Protein AF-A0A2D6A4J6-F1 (afdb_monomer)

Nearest PDB structures (foldseek):
  7ezx-assembly1_AG  TM=5.448E-01  e=8.441E+00  Porphyridium purpureum

pLDDT: mean 74.51, std 18.75, range [33.44, 93.56]

Mean predicted aligned error: 15.35 Å

Structure (mmCIF, N/CA/C/O backbone):
data_AF-A0A2D6A4J6-F1
#
_entry.id   AF-A0A2D6A4J6-F1
#
loop_
_atom_site.group_PDB
_atom_site.id
_atom_site.type_symbol
_atom_site.label_atom_id
_atom_site.label_alt_id
_atom_site.label_comp_id
_atom_site.label_asym_id
_atom_site.label_entity_id
_atom_site.label_seq_id
_atom_site.pdbx_PDB_ins_code
_atom_site.Cartn_x
_atom_site.Cartn_y
_atom_site.Cartn_z
_atom_site.occupancy
_atom_site.B_iso_or_equiv
_atom_site.auth_seq_id
_atom_site.auth_comp_id
_atom_site.auth_asym_id
_atom_site.auth_atom_id
_atom_site.pdbx_PDB_model_num
ATOM 1 N N . MET A 1 1 ? 24.075 -18.357 59.649 1.00 40.41 1 MET A N 1
ATOM 2 C CA . MET A 1 1 ? 25.186 -19.331 59.714 1.00 40.41 1 MET A CA 1
ATOM 3 C C . MET A 1 1 ? 25.707 -19.505 58.288 1.00 40.41 1 MET A C 1
ATOM 5 O O . MET A 1 1 ? 24.953 -19.980 57.458 1.00 40.41 1 MET A O 1
ATOM 9 N N . THR A 1 2 ? 26.758 -18.757 57.905 1.00 41.19 2 THR A N 1
ATOM 10 C CA . THR A 1 2 ? 28.169 -19.234 57.740 1.00 41.19 2 THR A CA 1
ATOM 11 C C . THR A 1 2 ? 28.304 -20.183 56.539 1.00 41.19 2 THR A C 1
ATOM 13 O O . THR A 1 2 ? 27.635 -21.202 56.531 1.00 41.19 2 THR A O 1
ATOM 16 N N . SER A 1 3 ? 29.082 -19.952 55.475 1.00 42.25 3 SER A N 1
ATOM 17 C CA . SER A 1 3 ? 30.459 -19.429 55.322 1.00 42.25 3 SER A CA 1
ATOM 18 C C . SER A 1 3 ? 30.645 -18.946 53.862 1.00 42.25 3 SER A C 1
ATOM 20 O O . SER A 1 3 ? 30.033 -19.519 52.972 1.00 42.25 3 SER A O 1
ATOM 22 N N . ILE A 1 4 ? 31.315 -17.837 53.514 1.00 52.31 4 ILE A N 1
ATOM 23 C CA . ILE A 1 4 ? 32.767 -17.531 53.492 1.00 52.31 4 ILE A CA 1
ATOM 24 C C . ILE A 1 4 ? 33.635 -18.608 52.811 1.00 52.31 4 ILE A C 1
ATOM 26 O O . ILE A 1 4 ? 33.798 -19.686 53.375 1.00 52.31 4 ILE A O 1
ATOM 30 N N . LYS A 1 5 ? 34.289 -18.243 51.689 1.00 44.41 5 LYS A N 1
ATOM 31 C CA . LYS A 1 5 ? 35.745 -18.367 51.361 1.00 44.41 5 LYS A CA 1
ATOM 32 C C . LYS A 1 5 ? 35.926 -18.211 49.831 1.00 44.41 5 LYS A C 1
ATOM 34 O O . LYS A 1 5 ? 35.204 -18.852 49.086 1.00 44.41 5 LYS A O 1
ATOM 39 N N . ARG A 1 6 ? 36.655 -17.179 49.352 1.00 47.94 6 ARG A N 1
ATOM 40 C CA . ARG A 1 6 ? 38.098 -17.177 48.950 1.00 47.94 6 ARG A CA 1
ATOM 41 C C . ARG A 1 6 ? 38.362 -18.191 47.821 1.00 47.94 6 ARG A C 1
ATOM 43 O O . ARG A 1 6 ? 37.906 -19.310 47.940 1.00 47.94 6 ARG A O 1
ATOM 50 N N . ALA A 1 7 ? 39.100 -17.970 46.742 1.00 46.09 7 ALA A N 1
ATOM 51 C CA . ALA A 1 7 ? 40.177 -17.072 46.319 1.00 46.09 7 ALA A CA 1
ATOM 52 C C . ALA A 1 7 ? 40.203 -17.182 44.756 1.00 46.09 7 ALA A C 1
ATOM 54 O O . ALA A 1 7 ? 39.362 -17.881 44.208 1.00 46.09 7 ALA A O 1
ATOM 55 N N . LEU A 1 8 ? 41.063 -16.597 43.923 1.00 50.03 8 LEU A N 1
ATOM 56 C CA . LEU A 1 8 ? 42.504 -16.395 44.004 1.00 50.03 8 LEU A CA 1
ATOM 57 C C . LEU A 1 8 ? 42.909 -15.565 42.762 1.00 50.03 8 LEU A C 1
ATOM 59 O O . LEU A 1 8 ? 42.331 -15.732 41.689 1.00 50.03 8 LEU A O 1
ATOM 63 N N . LEU A 1 9 ? 43.884 -14.671 42.929 1.00 49.00 9 LEU A N 1
ATOM 64 C CA . LEU A 1 9 ? 44.527 -13.911 41.856 1.00 49.00 9 LEU A CA 1
ATOM 65 C C . LEU A 1 9 ? 45.260 -14.830 40.867 1.00 49.00 9 LEU A C 1
ATOM 67 O O . LEU A 1 9 ? 45.870 -15.808 41.289 1.00 49.00 9 LEU A O 1
ATOM 71 N N . ALA A 1 10 ? 45.344 -14.433 39.597 1.00 47.72 10 ALA A N 1
ATOM 72 C CA . ALA A 1 10 ? 46.421 -14.879 38.715 1.00 47.72 10 ALA A CA 1
ATOM 73 C C . ALA A 1 10 ? 46.880 -13.728 37.810 1.00 47.72 10 ALA A C 1
ATOM 75 O O . ALA A 1 10 ? 46.256 -13.382 36.811 1.00 47.72 10 ALA A O 1
ATOM 76 N N . THR A 1 11 ? 47.990 -13.131 38.228 1.00 53.94 11 THR A N 1
ATOM 77 C CA . THR A 1 11 ? 48.829 -12.180 37.503 1.00 53.94 11 THR A CA 1
ATOM 78 C C . THR A 1 11 ? 49.710 -12.938 36.504 1.00 53.94 11 THR A C 1
ATOM 80 O O . THR A 1 11 ? 50.445 -13.828 36.914 1.00 53.94 11 THR A O 1
ATOM 83 N N . THR A 1 12 ? 49.693 -12.559 35.225 1.00 62.66 12 THR A N 1
ATOM 84 C CA . THR A 1 12 ? 50.747 -12.817 34.211 1.00 62.66 12 THR A CA 1
ATOM 85 C C . THR A 1 12 ? 50.684 -11.601 33.272 1.00 62.66 12 THR A C 1
ATOM 87 O O . THR A 1 12 ? 49.603 -11.280 32.796 1.00 62.66 12 THR A O 1
ATOM 90 N N . LEU A 1 13 ? 51.636 -10.672 33.134 1.00 52.06 13 LEU A N 1
ATOM 91 C CA . LEU A 1 13 ? 53.097 -10.641 32.958 1.00 52.06 13 LEU A CA 1
ATOM 92 C C . LEU A 1 13 ? 53.608 -11.329 31.677 1.00 52.06 13 LEU A C 1
ATOM 94 O O . LEU A 1 13 ? 53.558 -12.547 31.565 1.00 52.06 13 LEU A O 1
ATOM 98 N N . GLY A 1 14 ? 54.154 -10.505 30.769 1.00 48.19 14 GLY A N 1
ATOM 99 C CA . GLY A 1 14 ? 54.849 -10.850 29.514 1.00 48.19 14 GLY A CA 1
ATOM 100 C C . GLY A 1 14 ? 54.320 -9.973 28.369 1.00 48.19 14 GLY A C 1
ATOM 101 O O . GLY A 1 14 ? 53.223 -10.218 27.890 1.00 48.19 14 GLY A O 1
ATOM 102 N N . LEU A 1 15 ? 54.887 -8.815 28.001 1.00 47.50 15 LEU A N 1
ATOM 103 C CA . LEU A 1 15 ? 56.230 -8.508 27.475 1.00 47.50 15 LEU A CA 1
ATOM 104 C C . LEU A 1 15 ? 56.626 -9.400 26.287 1.00 47.50 15 LEU A C 1
ATOM 106 O O . LEU A 1 15 ? 57.068 -10.514 26.528 1.00 47.50 15 LEU A O 1
ATOM 110 N N . LEU A 1 16 ? 56.527 -8.894 25.045 1.00 41.31 16 LEU A N 1
ATOM 111 C CA . LEU A 1 16 ? 57.598 -8.935 24.027 1.00 41.31 16 LEU A CA 1
ATOM 112 C C . LEU A 1 16 ? 57.158 -8.450 22.631 1.00 41.31 16 LEU A C 1
ATOM 114 O O . LEU A 1 16 ? 56.135 -8.865 22.103 1.00 41.31 16 LEU A O 1
ATOM 118 N N . ALA A 1 17 ? 58.066 -7.659 22.051 1.00 45.41 17 ALA A N 1
ATOM 119 C CA . ALA A 1 17 ? 58.478 -7.605 20.646 1.00 45.41 17 ALA A CA 1
ATOM 120 C C . ALA A 1 17 ? 57.505 -7.077 19.576 1.00 45.41 17 ALA A C 1
ATOM 122 O O . ALA A 1 17 ? 56.466 -7.651 19.268 1.00 45.41 17 ALA A O 1
ATOM 123 N N . GLY A 1 18 ? 57.939 -5.992 18.930 1.00 47.59 18 GLY A N 1
ATOM 124 C CA . GLY A 1 18 ? 57.363 -5.505 17.686 1.00 47.59 18 GLY A CA 1
ATOM 125 C C . GLY A 1 18 ? 57.843 -6.252 16.440 1.00 47.59 18 GLY A C 1
ATOM 126 O O . GLY A 1 18 ? 58.779 -7.045 16.481 1.00 47.59 18 GLY A O 1
ATOM 127 N N . ALA A 1 19 ? 57.216 -5.908 15.316 1.00 57.03 19 ALA A N 1
ATOM 128 C CA . ALA A 1 19 ? 57.758 -6.039 13.968 1.00 57.03 19 ALA A CA 1
ATOM 129 C C . ALA A 1 19 ? 56.997 -5.083 13.023 1.00 57.03 19 ALA A C 1
ATOM 131 O O . ALA A 1 19 ? 55.765 -5.112 13.014 1.00 57.03 19 ALA A O 1
ATOM 132 N N . PRO A 1 20 ? 57.676 -4.253 12.211 1.00 57.28 20 PRO A N 1
ATOM 133 C CA . PRO A 1 20 ? 57.072 -3.628 11.045 1.00 57.28 20 PRO A CA 1
ATOM 134 C C . PRO A 1 20 ? 57.242 -4.574 9.847 1.00 57.28 20 PRO A C 1
ATOM 136 O O . PRO A 1 20 ? 58.360 -4.821 9.396 1.00 57.28 20 PRO A O 1
ATOM 139 N N . ALA A 1 21 ? 56.141 -5.125 9.336 1.00 50.47 21 ALA A N 1
ATOM 140 C CA . ALA A 1 21 ? 56.158 -5.926 8.116 1.00 50.47 21 ALA A CA 1
ATOM 141 C C . ALA A 1 21 ? 55.855 -5.046 6.896 1.00 50.47 21 ALA A C 1
ATOM 143 O O . ALA A 1 21 ? 54.769 -4.488 6.742 1.00 50.47 21 ALA A O 1
ATOM 144 N N . LEU A 1 22 ? 56.879 -4.938 6.056 1.00 51.84 22 LEU A N 1
ATOM 145 C CA . LEU A 1 22 ? 56.893 -4.412 4.701 1.00 51.84 22 LEU A CA 1
ATOM 146 C C . LEU A 1 22 ? 55.899 -5.132 3.777 1.00 51.84 22 LEU A C 1
ATOM 148 O O . LEU A 1 22 ? 55.764 -6.350 3.834 1.00 51.84 22 LEU A O 1
ATOM 152 N N . GLY A 1 23 ? 55.376 -4.375 2.812 1.00 44.31 23 GLY A N 1
ATOM 153 C CA . GLY A 1 23 ? 55.244 -4.850 1.435 1.00 44.31 23 GLY A CA 1
ATOM 154 C C . GLY A 1 23 ? 53.892 -5.429 1.029 1.00 44.31 23 GLY A C 1
ATOM 155 O O . GLY A 1 23 ? 53.610 -6.593 1.268 1.00 44.31 23 GLY A O 1
ATOM 156 N N . ASN A 1 24 ? 53.138 -4.652 0.249 1.00 62.97 24 ASN A N 1
ATOM 157 C CA . ASN A 1 24 ? 52.226 -5.198 -0.753 1.00 62.97 24 ASN A CA 1
ATOM 158 C C . ASN A 1 24 ? 52.535 -4.550 -2.112 1.00 62.97 24 ASN A C 1
ATOM 160 O O . ASN A 1 24 ? 52.171 -3.393 -2.324 1.00 62.97 24 ASN A O 1
ATOM 164 N N . PRO A 1 25 ? 53.170 -5.270 -3.052 1.00 61.69 25 PRO A N 1
ATOM 165 C CA . PRO A 1 25 ? 53.115 -4.941 -4.463 1.00 61.69 25 PRO A CA 1
ATOM 166 C C . PRO A 1 25 ? 51.923 -5.678 -5.082 1.00 61.69 25 PRO A C 1
ATOM 168 O O . PRO A 1 25 ? 51.911 -6.906 -5.165 1.00 61.69 25 PRO A O 1
ATOM 171 N N . ARG A 1 26 ? 50.904 -4.948 -5.541 1.00 44.62 26 ARG A N 1
ATOM 172 C CA . ARG A 1 26 ? 49.931 -5.521 -6.477 1.00 44.62 26 ARG A CA 1
ATOM 173 C C . ARG A 1 26 ? 49.372 -4.452 -7.405 1.00 44.62 26 ARG A C 1
ATOM 175 O O . ARG A 1 26 ? 48.428 -3.749 -7.073 1.00 44.62 26 ARG A O 1
ATOM 182 N N . LEU A 1 27 ? 50.049 -4.336 -8.547 1.00 47.88 27 LEU A N 1
ATOM 183 C CA . LEU A 1 27 ? 49.462 -4.410 -9.887 1.00 47.88 27 LEU A CA 1
ATOM 184 C C . LEU A 1 27 ? 47.961 -4.092 -9.961 1.00 47.88 27 LEU A C 1
ATOM 186 O O . LEU A 1 27 ? 47.151 -4.906 -9.521 1.00 47.88 27 LEU A O 1
ATOM 190 N N . ALA A 1 28 ? 47.617 -2.996 -10.633 1.00 51.97 28 ALA A N 1
ATOM 191 C CA . ALA A 1 28 ? 46.716 -3.040 -11.786 1.00 51.97 28 ALA A CA 1
ATOM 192 C C . ALA A 1 28 ? 46.628 -1.647 -12.421 1.00 51.97 28 ALA A C 1
ATOM 194 O O . ALA A 1 28 ? 45.977 -0.742 -11.900 1.00 51.97 28 ALA A O 1
ATOM 195 N N . GLU A 1 29 ? 47.287 -1.507 -13.567 1.00 55.53 29 GLU A N 1
ATOM 196 C CA . GLU A 1 29 ? 46.871 -0.583 -14.615 1.00 55.53 29 GLU A CA 1
ATOM 197 C C . GLU A 1 29 ? 45.403 -0.843 -14.979 1.00 55.53 29 GLU A C 1
ATOM 199 O O 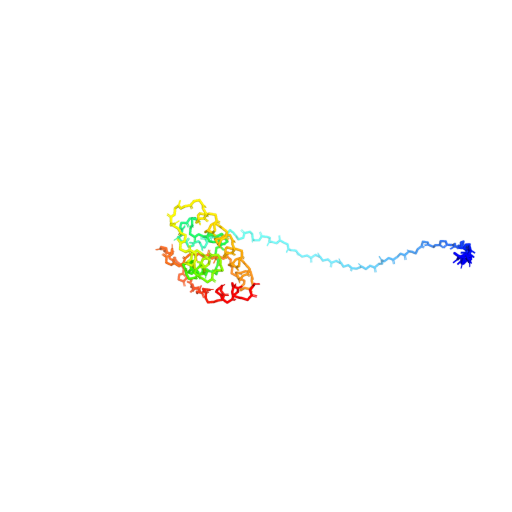. GLU A 1 29 ? 44.979 -1.990 -15.130 1.00 55.53 29 GLU A O 1
ATOM 204 N N . ALA A 1 30 ? 44.639 0.231 -15.154 1.00 52.59 30 ALA A N 1
ATOM 205 C CA . ALA A 1 30 ? 43.410 0.218 -15.932 1.00 52.59 30 ALA A CA 1
ATOM 206 C C . ALA A 1 30 ? 43.240 1.596 -16.577 1.00 52.59 30 ALA A C 1
ATOM 208 O O . ALA A 1 30 ? 42.524 2.467 -16.081 1.00 52.59 30 ALA A O 1
ATOM 209 N N . GLU A 1 31 ? 43.936 1.791 -17.694 1.00 51.03 31 GLU A N 1
ATOM 210 C CA . GLU A 1 31 ? 43.473 2.700 -18.733 1.00 51.03 31 GLU A CA 1
ATOM 211 C C . GLU A 1 31 ? 42.189 2.129 -19.349 1.00 51.03 31 GLU A C 1
ATOM 213 O O . GLU A 1 31 ? 42.172 0.966 -19.743 1.00 51.03 31 GLU A O 1
ATOM 218 N N . ALA A 1 32 ? 41.121 2.932 -19.424 1.00 42.81 32 ALA A N 1
ATOM 219 C CA . ALA A 1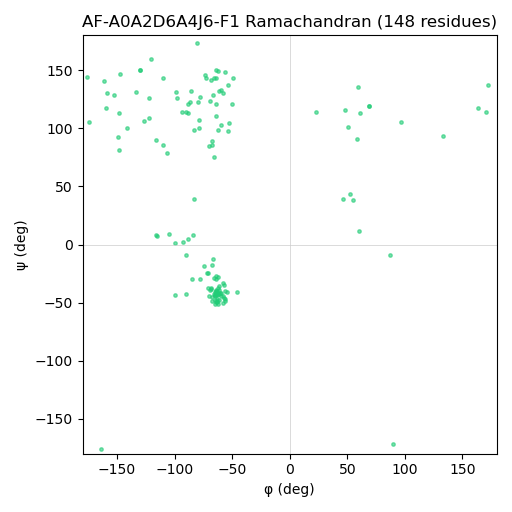 32 ? 40.215 3.013 -20.579 1.00 42.81 32 ALA A CA 1
ATOM 220 C C . ALA A 1 32 ? 38.957 3.842 -20.257 1.00 42.81 32 ALA A C 1
ATOM 222 O O . ALA A 1 32 ? 38.082 3.432 -19.499 1.00 42.81 32 ALA A O 1
ATOM 223 N N . GLY A 1 33 ? 38.845 4.989 -20.931 1.00 48.44 33 GLY A N 1
ATOM 224 C CA . GLY A 1 33 ? 37.614 5.439 -21.585 1.00 48.44 33 GLY A CA 1
ATOM 225 C C . GLY A 1 33 ? 36.357 5.621 -20.734 1.00 48.44 33 GLY A C 1
ATOM 226 O O . GLY A 1 33 ? 35.484 4.759 -20.701 1.00 48.44 33 GLY A O 1
ATOM 227 N N . GLN A 1 34 ? 36.155 6.832 -20.213 1.00 45.09 34 GLN A N 1
ATOM 228 C CA . GLN A 1 34 ? 34.815 7.321 -19.876 1.00 45.09 34 GLN A CA 1
ATOM 229 C C . GLN A 1 34 ? 34.364 8.369 -20.891 1.00 45.09 34 GLN A C 1
ATOM 231 O O . GLN A 1 34 ? 34.342 9.568 -20.629 1.00 45.09 34 GLN A O 1
ATOM 236 N N . LEU A 1 35 ? 33.920 7.893 -22.058 1.00 41.50 35 LEU A N 1
ATOM 237 C CA . LEU A 1 35 ? 32.893 8.607 -22.813 1.00 41.50 35 LEU A CA 1
ATOM 238 C C . LEU A 1 35 ? 31.584 8.458 -22.035 1.00 41.50 35 LEU A C 1
ATOM 240 O O . LEU A 1 35 ? 30.782 7.553 -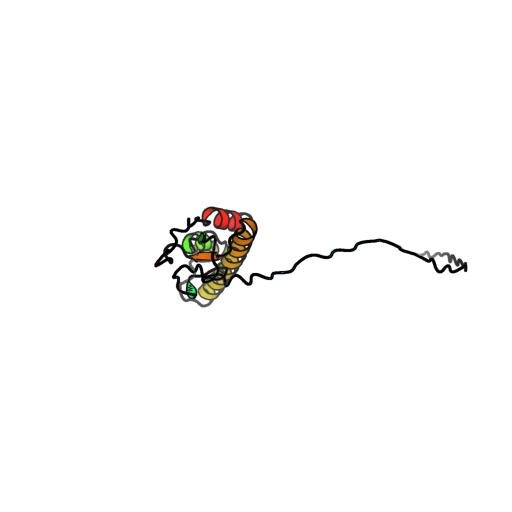22.264 1.00 41.50 35 LEU A O 1
ATOM 244 N N . ALA A 1 36 ? 31.398 9.344 -21.059 1.00 40.47 36 ALA A N 1
ATOM 245 C CA . ALA A 1 36 ? 30.141 9.515 -20.359 1.00 40.47 36 ALA A CA 1
ATOM 246 C C . ALA A 1 36 ? 29.109 10.082 -21.342 1.00 40.47 36 ALA A C 1
ATOM 248 O O . ALA A 1 36 ? 28.888 11.289 -21.433 1.00 40.47 36 ALA A O 1
ATOM 249 N N . VAL A 1 37 ? 28.450 9.195 -22.088 1.00 41.12 37 VAL A N 1
ATOM 250 C CA . VAL A 1 37 ? 27.181 9.514 -22.736 1.00 41.12 37 VAL A CA 1
ATOM 251 C C . VAL A 1 37 ? 26.168 9.703 -21.610 1.00 41.12 37 VAL A C 1
ATOM 253 O O . VAL A 1 37 ? 25.504 8.766 -21.166 1.00 41.12 37 VAL A O 1
ATOM 256 N N . CYS A 1 38 ? 26.060 10.937 -21.116 1.00 33.44 38 CYS A N 1
ATOM 257 C CA . CYS A 1 38 ? 24.931 11.396 -20.320 1.00 33.44 38 CYS A CA 1
ATOM 258 C C . CYS A 1 38 ? 23.691 11.386 -21.218 1.00 33.44 38 CYS A C 1
ATOM 260 O O . CYS A 1 38 ? 23.226 12.418 -21.697 1.00 33.44 38 CYS A O 1
ATOM 262 N N . ALA A 1 39 ? 23.158 10.190 -21.471 1.00 39.84 39 ALA A N 1
ATOM 263 C CA . ALA A 1 39 ? 21.859 10.014 -22.078 1.00 39.84 39 ALA A CA 1
ATOM 264 C C . ALA A 1 39 ? 20.839 10.686 -21.154 1.00 39.84 39 ALA A C 1
ATOM 266 O O . ALA A 1 39 ? 20.469 10.154 -20.102 1.00 39.84 39 ALA A O 1
ATOM 267 N N . VAL A 1 40 ? 20.399 11.881 -21.550 1.00 41.03 40 VAL A N 1
ATOM 268 C CA . VAL A 1 40 ? 19.218 12.549 -21.010 1.00 41.03 40 VAL A CA 1
ATOM 269 C C . VAL A 1 40 ? 18.067 11.556 -21.142 1.00 41.03 40 VAL A C 1
ATOM 271 O O . VAL A 1 40 ? 17.486 11.368 -22.210 1.00 41.03 40 VAL A O 1
ATOM 274 N N . ARG A 1 41 ? 17.775 10.843 -20.048 1.00 42.62 41 ARG A N 1
ATOM 275 C CA . ARG A 1 41 ? 16.654 9.909 -19.956 1.00 42.62 41 ARG A CA 1
ATOM 276 C C . ARG A 1 41 ? 15.379 10.718 -20.157 1.00 42.62 41 ARG A C 1
ATOM 278 O O . ARG A 1 41 ? 14.889 11.345 -19.219 1.00 42.62 41 ARG A O 1
ATOM 285 N N . GLN A 1 42 ? 14.854 10.697 -21.379 1.00 49.06 42 GLN A N 1
ATOM 286 C CA . GLN A 1 42 ? 13.549 11.254 -21.702 1.00 49.06 42 GLN A CA 1
ATOM 287 C C . GLN A 1 42 ? 12.525 10.717 -20.695 1.00 49.06 42 GLN A C 1
ATOM 289 O O . GLN A 1 42 ? 12.377 9.499 -20.526 1.00 49.06 42 GLN A O 1
ATOM 294 N N . GLY A 1 43 ? 11.879 11.641 -19.977 1.00 47.84 43 GLY A N 1
ATOM 295 C CA . GLY A 1 43 ? 10.940 11.345 -18.900 1.00 47.84 43 GLY A CA 1
ATOM 296 C C . GLY A 1 43 ? 9.867 10.384 -19.389 1.00 47.84 43 GLY A C 1
ATOM 297 O O . GLY A 1 43 ? 8.966 10.761 -20.131 1.00 47.84 43 GLY A O 1
ATOM 298 N N . SER A 1 44 ? 9.982 9.123 -18.986 1.00 53.62 44 SER A N 1
ATOM 299 C CA . SER A 1 44 ? 9.128 8.010 -19.415 1.00 53.62 44 SER A CA 1
ATOM 300 C C . SER A 1 44 ? 7.841 7.986 -18.588 1.00 53.62 44 SER A C 1
ATOM 302 O O . SER A 1 44 ? 7.407 6.941 -18.124 1.00 53.62 44 SER A O 1
ATOM 304 N N . GLY A 1 45 ? 7.290 9.161 -18.293 1.00 58.94 45 GLY A N 1
ATOM 305 C CA . GLY A 1 45 ? 6.334 9.300 -17.210 1.00 58.94 45 GLY A CA 1
ATOM 306 C C . GLY A 1 45 ? 4.903 8.987 -17.614 1.00 58.94 45 GLY A C 1
ATOM 307 O O . GLY A 1 45 ? 4.394 9.510 -18.602 1.00 58.94 45 GLY A O 1
ATOM 308 N N . ILE A 1 46 ? 4.233 8.177 -16.801 1.00 68.94 46 ILE A N 1
ATOM 309 C CA . ILE A 1 46 ? 2.786 7.953 -16.879 1.00 68.94 46 ILE A CA 1
ATOM 310 C C . ILE A 1 46 ? 2.073 9.209 -16.365 1.00 68.94 46 ILE A C 1
ATOM 312 O O . ILE A 1 46 ? 2.536 9.845 -15.421 1.00 68.94 46 ILE A O 1
ATOM 316 N N . LYS A 1 47 ? 0.936 9.600 -16.951 1.00 74.88 47 LYS A N 1
ATOM 317 C CA . LYS A 1 47 ? 0.166 10.741 -16.428 1.00 74.88 47 LYS A CA 1
ATOM 318 C C . LYS A 1 47 ? -0.726 10.283 -15.270 1.00 74.88 47 LYS A C 1
ATOM 320 O O . LYS A 1 47 ? -1.819 9.763 -15.487 1.00 74.88 47 LYS A O 1
ATOM 325 N N . VAL A 1 48 ? -0.261 10.511 -14.041 1.00 80.50 48 VAL A N 1
ATOM 326 C CA . VAL A 1 48 ? -1.007 10.283 -12.789 1.00 80.50 48 VAL A CA 1
ATOM 327 C C . VAL A 1 48 ? -0.939 11.511 -11.881 1.00 80.50 48 VAL A C 1
ATOM 329 O O . VAL A 1 48 ? 0.041 12.259 -11.894 1.00 80.50 48 VAL A O 1
ATOM 332 N N . LYS A 1 49 ? -1.980 11.725 -11.067 1.00 82.06 49 LYS A N 1
ATOM 333 C CA . LYS A 1 49 ? -1.944 12.731 -9.994 1.00 82.06 49 LYS A CA 1
ATOM 334 C C . LYS A 1 49 ? -0.966 12.286 -8.906 1.00 82.06 49 LYS 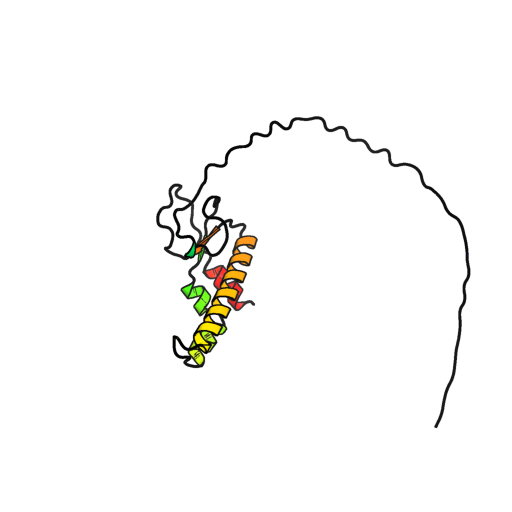A C 1
ATOM 336 O O . LYS A 1 49 ? -0.951 11.113 -8.538 1.00 82.06 49 LYS A O 1
ATOM 341 N N . ARG A 1 50 ? -0.207 13.230 -8.338 1.00 79.44 50 ARG A N 1
ATOM 342 C CA . ARG A 1 50 ? 0.799 12.948 -7.294 1.00 79.44 50 ARG A CA 1
ATOM 343 C C . ARG A 1 50 ? 0.200 12.257 -6.062 1.00 79.44 50 ARG A C 1
ATOM 345 O O . ARG A 1 50 ? 0.843 11.401 -5.473 1.00 79.44 50 ARG A O 1
ATOM 352 N N . GLU A 1 51 ? -1.045 12.572 -5.721 1.00 82.88 51 GLU A N 1
ATOM 353 C CA . GLU A 1 51 ? -1.790 12.010 -4.580 1.00 82.88 51 GLU A CA 1
ATOM 354 C C . GLU A 1 51 ? -2.135 10.515 -4.720 1.00 82.88 51 GLU A C 1
ATOM 356 O O . GLU A 1 51 ? -2.477 9.844 -3.740 1.00 82.88 51 GLU A O 1
ATOM 361 N N . ASN A 1 52 ? -2.071 9.987 -5.943 1.00 84.81 52 ASN A N 1
ATOM 362 C CA . ASN A 1 52 ? -2.375 8.590 -6.250 1.00 84.81 52 ASN A CA 1
ATOM 363 C C . ASN A 1 52 ? -1.120 7.725 -6.379 1.00 84.81 52 ASN A C 1
ATOM 365 O O . ASN A 1 52 ? -1.229 6.528 -6.633 1.00 84.81 52 ASN A O 1
ATOM 369 N N . VAL A 1 53 ? 0.058 8.314 -6.181 1.00 86.00 53 VAL A N 1
ATOM 370 C CA . VAL A 1 53 ? 1.332 7.600 -6.148 1.00 86.00 53 VAL A CA 1
ATOM 371 C C . VAL A 1 53 ? 1.562 7.112 -4.725 1.00 86.00 53 VAL A C 1
ATOM 373 O O . VAL A 1 53 ? 1.557 7.904 -3.782 1.00 86.00 53 VAL A O 1
ATOM 376 N N . LEU A 1 54 ? 1.735 5.803 -4.567 1.00 85.38 54 LEU A N 1
ATOM 377 C CA . LEU A 1 54 ? 2.016 5.179 -3.274 1.00 85.38 54 LEU A CA 1
ATOM 378 C C . LEU A 1 54 ? 3.522 5.101 -3.034 1.00 85.38 54 LEU A C 1
ATOM 380 O O . LEU A 1 54 ? 3.992 5.412 -1.941 1.00 85.38 54 LEU A O 1
ATOM 384 N N . TRP A 1 55 ? 4.266 4.725 -4.075 1.00 86.88 55 TRP A N 1
ATOM 385 C CA . TRP A 1 55 ? 5.714 4.580 -4.039 1.00 86.88 55 TRP A CA 1
ATOM 386 C C . TRP A 1 55 ? 6.338 4.937 -5.392 1.00 86.88 55 TRP A C 1
ATOM 388 O O . TRP A 1 55 ? 5.747 4.688 -6.444 1.00 86.88 55 TRP A O 1
ATOM 398 N N . GLY A 1 56 ? 7.545 5.505 -5.362 1.00 85.25 56 GLY A N 1
ATOM 399 C CA . GLY A 1 56 ? 8.327 5.783 -6.564 1.00 85.25 56 GLY A CA 1
ATOM 400 C C . GLY A 1 56 ? 8.096 7.152 -7.206 1.00 85.25 56 GLY A C 1
ATOM 401 O O . GLY A 1 56 ? 7.468 8.052 -6.647 1.00 85.25 56 GLY A O 1
ATOM 402 N N . SER A 1 57 ? 8.672 7.328 -8.398 1.00 80.88 57 SER A N 1
ATOM 403 C CA . SER A 1 57 ? 8.690 8.606 -9.121 1.00 80.88 57 SER A CA 1
ATOM 404 C C . SER A 1 57 ? 8.068 8.493 -10.502 1.00 80.88 57 SER A C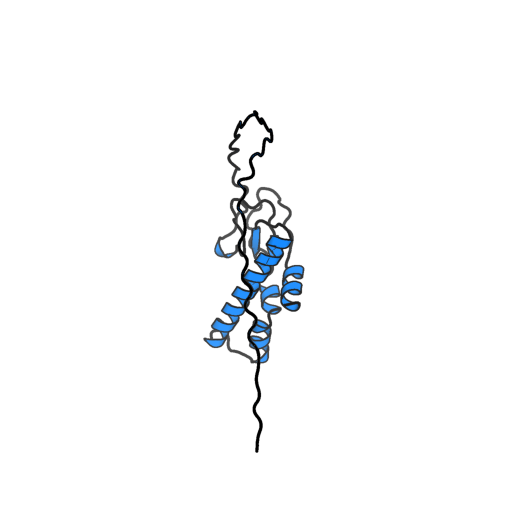 1
ATOM 406 O O . SER A 1 57 ? 8.707 8.005 -11.429 1.00 80.88 57 SER A O 1
ATOM 408 N N . VAL A 1 58 ? 6.886 9.091 -10.667 1.00 77.94 58 VAL A N 1
ATOM 409 C CA . VAL A 1 58 ? 6.085 9.096 -11.905 1.00 77.94 58 VAL A CA 1
ATOM 410 C C . VAL A 1 58 ? 6.894 9.399 -13.166 1.00 77.94 58 VAL A C 1
ATOM 412 O O . VAL A 1 58 ? 6.696 8.768 -14.192 1.00 77.94 58 VAL A O 1
ATOM 415 N N . ARG A 1 59 ? 7.829 10.356 -13.096 1.00 75.50 59 ARG A N 1
ATOM 416 C CA . ARG A 1 59 ? 8.618 10.825 -14.250 1.00 75.50 59 ARG A CA 1
ATOM 417 C C . ARG A 1 59 ? 9.657 9.817 -14.752 1.00 75.50 59 ARG A C 1
ATOM 419 O O . ARG A 1 59 ? 10.073 9.913 -15.903 1.00 75.50 59 ARG A O 1
ATOM 426 N N . LYS A 1 60 ? 10.104 8.902 -13.888 1.00 77.12 60 LYS A N 1
ATOM 427 C CA . LYS A 1 60 ? 11.172 7.928 -14.162 1.00 77.12 60 LYS A CA 1
ATOM 428 C C . LYS A 1 60 ? 10.658 6.481 -14.152 1.00 77.12 60 LYS A C 1
ATOM 430 O O . LYS A 1 60 ? 11.477 5.571 -14.224 1.00 77.12 60 LYS A O 1
ATOM 435 N N . CYS A 1 61 ? 9.341 6.267 -14.063 1.00 74.50 61 CYS A N 1
ATOM 436 C CA . CYS A 1 61 ? 8.758 4.926 -14.009 1.00 74.50 61 CYS A CA 1
ATOM 437 C C . CYS A 1 61 ? 9.032 4.166 -15.308 1.00 74.50 61 CYS A C 1
ATOM 439 O O . CYS A 1 61 ? 8.616 4.606 -16.379 1.00 74.50 61 CYS A O 1
ATOM 441 N N . ARG A 1 62 ? 9.714 3.021 -15.208 1.00 77.31 62 ARG A N 1
ATOM 442 C CA . ARG A 1 62 ? 9.864 2.067 -16.317 1.00 77.31 62 ARG A CA 1
ATOM 443 C C . ARG A 1 62 ? 8.880 0.917 -16.171 1.00 77.31 62 ARG A C 1
ATOM 445 O O . ARG A 1 62 ? 8.205 0.581 -17.137 1.00 77.31 62 ARG A O 1
ATOM 452 N N . SER A 1 63 ? 8.746 0.410 -14.948 1.00 81.56 63 SER A N 1
ATOM 453 C CA . SER A 1 63 ? 7.855 -0.700 -14.612 1.00 81.56 63 SER A CA 1
ATOM 454 C C . SER A 1 63 ? 6.766 -0.242 -13.638 1.00 81.56 63 SER A C 1
ATOM 456 O O . SER A 1 63 ? 6.983 -0.279 -12.424 1.00 81.56 63 SER A O 1
ATOM 458 N N . PRO A 1 64 ? 5.612 0.239 -14.136 1.00 84.50 64 PRO A N 1
ATOM 459 C CA . PRO A 1 64 ? 4.494 0.606 -13.281 1.00 84.50 64 PRO A CA 1
ATOM 460 C C . PRO A 1 64 ? 3.779 -0.616 -12.713 1.00 84.50 64 PRO A C 1
ATOM 462 O O . PRO A 1 64 ? 3.619 -1.638 -13.382 1.00 84.50 64 PRO A O 1
ATOM 465 N N . ALA A 1 65 ? 3.292 -0.463 -11.492 1.00 87.94 65 ALA A N 1
ATOM 466 C CA . ALA A 1 65 ? 2.397 -1.401 -10.849 1.00 87.94 65 ALA A CA 1
ATOM 467 C C . ALA A 1 65 ? 1.184 -0.678 -10.263 1.00 87.94 65 ALA A C 1
ATOM 469 O O . ALA A 1 65 ? 1.271 0.481 -9.843 1.00 87.94 65 ALA A O 1
ATOM 470 N N . GLU A 1 66 ? 0.062 -1.381 -10.222 1.00 89.50 66 GLU A N 1
ATOM 471 C CA . GLU A 1 66 ? -1.180 -0.920 -9.620 1.00 89.50 66 GLU A CA 1
ATOM 472 C C . GLU A 1 66 ? -1.484 -1.692 -8.342 1.00 89.50 66 GLU A C 1
ATOM 474 O O . GLU A 1 66 ? -1.212 -2.885 -8.233 1.00 89.50 66 GLU A O 1
ATOM 479 N N . VAL A 1 67 ? -2.047 -0.987 -7.361 1.00 90.00 67 VAL A N 1
ATOM 480 C CA . VAL A 1 67 ? -2.539 -1.581 -6.115 1.00 90.00 67 VAL A CA 1
ATOM 481 C C . VAL A 1 67 ? -3.925 -1.035 -5.802 1.00 90.00 67 VAL A C 1
ATOM 483 O O . VAL A 1 67 ? -4.152 0.184 -5.782 1.00 90.00 67 VAL A O 1
ATOM 486 N N . ASP A 1 68 ? -4.856 -1.936 -5.503 1.00 90.75 68 ASP A N 1
ATOM 487 C CA . ASP A 1 68 ? -6.162 -1.586 -4.962 1.00 90.75 68 ASP A CA 1
ATOM 488 C C . ASP A 1 68 ? -6.057 -1.291 -3.460 1.00 90.75 68 ASP A C 1
ATOM 490 O O . ASP A 1 68 ? -6.051 -2.172 -2.596 1.00 90.75 68 ASP A O 1
ATOM 494 N N . MET A 1 69 ? -6.020 0.003 -3.140 1.00 86.69 69 MET A N 1
ATOM 495 C CA . MET A 1 69 ? -5.976 0.475 -1.758 1.00 86.69 69 MET A CA 1
ATOM 496 C C . MET A 1 69 ? -7.211 0.083 -0.947 1.00 86.69 69 MET A C 1
ATOM 498 O O . MET A 1 69 ? -7.100 -0.039 0.268 1.00 86.69 69 MET A O 1
ATOM 502 N N . LYS A 1 70 ? -8.386 -0.095 -1.566 1.00 88.31 70 LYS A N 1
ATOM 503 C CA . LYS A 1 70 ? -9.601 -0.466 -0.826 1.00 88.31 70 LYS A CA 1
ATOM 504 C C . LYS A 1 70 ? -9.487 -1.900 -0.324 1.00 88.31 70 LYS A C 1
ATOM 506 O O . LYS A 1 70 ? -9.774 -2.148 0.846 1.00 88.31 70 LYS A O 1
ATOM 511 N N . LYS A 1 71 ? -9.021 -2.809 -1.185 1.00 88.44 71 LYS A N 1
ATOM 512 C CA . LYS A 1 71 ? -8.756 -4.209 -0.825 1.00 88.44 71 LYS A CA 1
ATOM 513 C C . LYS A 1 71 ? -7.637 -4.318 0.207 1.00 88.44 71 LYS 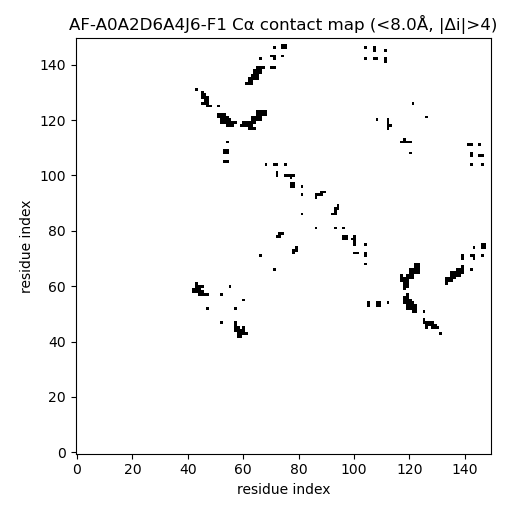A C 1
ATOM 515 O O . LYS A 1 71 ? -7.850 -4.915 1.259 1.00 88.44 71 LYS A O 1
ATOM 520 N N . ALA A 1 72 ? -6.506 -3.651 -0.030 1.00 89.44 72 ALA A N 1
ATOM 521 C CA . ALA A 1 72 ? -5.382 -3.662 0.905 1.00 89.44 72 ALA A CA 1
ATOM 522 C C . ALA A 1 72 ? -5.771 -3.104 2.286 1.00 89.44 72 ALA A C 1
ATOM 524 O O . ALA A 1 72 ? -5.472 -3.712 3.309 1.00 89.44 72 ALA A O 1
ATOM 525 N N . LEU A 1 73 ? -6.509 -1.987 2.346 1.00 89.50 73 LEU A N 1
ATOM 526 C CA . LEU A 1 73 ? -6.989 -1.446 3.621 1.00 89.50 73 LEU A CA 1
ATOM 527 C C . LEU A 1 73 ? -7.965 -2.400 4.311 1.00 89.50 73 LEU A C 1
ATOM 529 O O . LEU A 1 73 ? -7.878 -2.557 5.524 1.00 89.50 73 LEU A O 1
ATOM 533 N N . ALA A 1 74 ? -8.863 -3.055 3.573 1.00 88.56 74 ALA A N 1
ATOM 534 C CA . ALA A 1 74 ? -9.825 -3.993 4.148 1.00 88.56 74 ALA A CA 1
ATOM 535 C C . ALA A 1 74 ? -9.166 -5.231 4.782 1.00 88.56 74 ALA A C 1
ATOM 537 O O . ALA A 1 74 ? -9.717 -5.761 5.748 1.00 88.56 74 ALA A O 1
ATOM 538 N N . ALA A 1 75 ? -8.005 -5.654 4.274 1.00 89.69 75 ALA A N 1
ATOM 539 C CA . ALA A 1 75 ? -7.234 -6.767 4.825 1.00 89.69 75 ALA A CA 1
ATOM 540 C C . ALA A 1 75 ? -6.558 -6.426 6.166 1.00 89.69 75 ALA A C 1
ATOM 542 O O . ALA A 1 75 ? -6.323 -7.316 6.984 1.00 89.69 75 ALA A O 1
ATOM 543 N N . THR A 1 76 ? -6.296 -5.141 6.439 1.00 92.12 76 THR A N 1
ATOM 544 C CA . THR A 1 76 ? -5.566 -4.732 7.649 1.00 92.12 76 THR A CA 1
ATOM 545 C C . THR A 1 76 ? -6.337 -5.021 8.945 1.00 92.12 76 THR A C 1
ATOM 547 O O . THR A 1 76 ? -7.559 -4.821 9.010 1.00 92.12 76 THR A O 1
ATOM 550 N N . PRO A 1 77 ? -5.645 -5.417 10.032 1.00 90.00 77 PRO A N 1
ATOM 551 C CA . PRO A 1 77 ? -6.289 -5.669 11.320 1.00 90.00 77 PRO A CA 1
ATOM 552 C C . PRO A 1 77 ? -6.921 -4.404 11.914 1.00 90.00 77 PRO A C 1
ATOM 554 O O . PRO A 1 77 ? -7.885 -4.486 12.671 1.00 90.00 77 PRO A O 1
ATOM 557 N N . GLU A 1 78 ? -6.416 -3.216 11.581 1.00 89.31 78 GLU A N 1
ATOM 558 C CA . GLU A 1 78 ? -7.014 -1.943 11.980 1.00 89.31 78 GLU A CA 1
ATOM 559 C C . GLU A 1 78 ? -8.393 -1.733 11.346 1.00 89.31 78 GLU A C 1
ATOM 561 O O . GLU A 1 78 ? -9.323 -1.318 12.038 1.00 89.31 78 GLU A O 1
ATOM 566 N N . ALA A 1 79 ? -8.550 -2.047 10.057 1.00 87.81 79 ALA A N 1
ATOM 567 C CA . ALA A 1 79 ? -9.842 -1.950 9.387 1.00 87.81 79 ALA A CA 1
ATOM 568 C C . ALA A 1 79 ? -10.834 -3.000 9.899 1.00 87.81 79 ALA A C 1
ATOM 570 O O . ALA A 1 79 ? -12.011 -2.678 10.072 1.00 87.81 79 ALA A O 1
ATOM 571 N N . LYS A 1 80 ? -10.359 -4.217 10.201 1.00 89.31 80 LYS A N 1
ATOM 572 C CA . LYS A 1 80 ? -11.158 -5.252 10.877 1.00 89.31 80 LYS A CA 1
ATOM 573 C C . LYS A 1 80 ? -11.661 -4.735 12.235 1.00 89.31 80 LYS A C 1
ATOM 575 O O . LYS A 1 80 ? -12.865 -4.633 12.431 1.00 89.31 80 LYS A O 1
ATOM 580 N N . LYS A 1 81 ? -10.778 -4.176 13.075 1.00 89.50 81 LYS A N 1
ATOM 581 C CA . LYS A 1 81 ? -11.149 -3.549 14.365 1.00 89.50 81 LYS A CA 1
ATOM 582 C C . LYS A 1 81 ? -12.170 -2.414 14.249 1.00 89.50 81 LYS A C 1
ATOM 584 O O . LYS A 1 81 ? -12.970 -2.233 15.166 1.00 89.50 81 LYS A O 1
ATOM 589 N N . ILE A 1 82 ? -12.124 -1.615 13.179 1.00 89.38 82 ILE A N 1
ATOM 590 C CA . ILE A 1 82 ? -13.119 -0.557 12.931 1.00 89.38 82 ILE A CA 1
ATOM 591 C C . ILE A 1 82 ? -14.502 -1.170 12.689 1.00 89.38 82 ILE A C 1
ATOM 593 O O . ILE A 1 82 ? -15.481 -0.662 13.238 1.00 89.38 82 ILE A O 1
ATOM 597 N N . LYS A 1 83 ? -14.568 -2.243 11.889 1.00 88.00 83 LYS A N 1
ATOM 598 C CA . LYS A 1 83 ? -15.809 -2.967 11.592 1.00 88.00 83 LYS A CA 1
ATOM 599 C C . LYS A 1 83 ? -16.345 -3.675 12.836 1.00 88.00 83 LYS A C 1
ATOM 601 O O . LYS A 1 83 ? -17.496 -3.451 13.188 1.00 88.00 83 LYS A O 1
ATOM 606 N N . ASP A 1 84 ? -15.493 -4.415 13.544 1.00 90.44 84 ASP A N 1
ATOM 607 C CA . ASP A 1 84 ? -15.881 -5.215 14.715 1.00 90.44 84 ASP A CA 1
ATOM 608 C C . ASP A 1 84 ? -16.433 -4.351 15.853 1.00 90.44 84 ASP A C 1
ATOM 610 O O . ASP A 1 84 ? -17.369 -4.729 16.548 1.00 90.44 84 ASP A O 1
ATOM 614 N N . ARG A 1 85 ? -15.852 -3.163 16.052 1.00 88.88 85 ARG A N 1
ATOM 615 C CA . ARG A 1 85 ? -16.244 -2.243 17.129 1.00 88.88 85 ARG A CA 1
ATOM 616 C C . ARG A 1 85 ? -17.295 -1.219 16.704 1.00 88.88 85 ARG A C 1
ATOM 618 O O . ARG A 1 85 ? -17.598 -0.333 17.497 1.00 88.88 85 ARG A O 1
ATOM 625 N N . GLY A 1 86 ? -17.782 -1.277 15.461 1.00 89.38 86 GLY A N 1
ATOM 626 C CA . GLY A 1 86 ? -18.783 -0.341 14.943 1.00 89.38 86 GLY A CA 1
ATOM 627 C C . GLY A 1 86 ? -18.374 1.130 15.076 1.00 89.38 86 GLY A C 1
ATOM 628 O O . GLY A 1 86 ? -19.193 1.976 15.428 1.00 89.38 86 GLY A O 1
ATOM 629 N N . ILE A 1 87 ? -17.095 1.457 14.861 1.00 88.19 87 ILE A N 1
ATOM 630 C CA . ILE A 1 87 ? -16.598 2.817 15.111 1.00 88.19 87 ILE A CA 1
ATOM 631 C C . ILE A 1 87 ? -17.188 3.779 14.073 1.00 88.19 87 ILE A C 1
ATOM 633 O O . ILE A 1 87 ? -16.979 3.612 12.870 1.00 88.19 87 ILE A O 1
ATOM 637 N N . ALA A 1 88 ? -17.870 4.826 14.547 1.00 88.69 88 ALA A N 1
ATOM 638 C CA . ALA A 1 88 ? -18.484 5.833 13.690 1.00 88.69 88 ALA A CA 1
ATOM 639 C C . ALA A 1 88 ? -17.456 6.507 12.765 1.00 88.69 88 ALA A C 1
ATOM 641 O O . ALA A 1 88 ? -16.401 6.987 13.208 1.00 88.69 88 ALA A O 1
ATOM 642 N N . LYS A 1 89 ? -17.789 6.570 11.470 1.00 87.62 89 LYS A N 1
ATOM 643 C CA . LYS A 1 89 ? -17.003 7.292 10.462 1.00 87.62 89 LYS A CA 1
ATOM 644 C C . LYS A 1 89 ? -16.926 8.769 10.848 1.00 87.62 89 LYS A C 1
ATOM 646 O O . LYS A 1 89 ? -17.931 9.371 11.199 1.00 87.62 89 LYS A O 1
ATOM 651 N N . GLY A 1 90 ? -15.726 9.341 10.790 1.00 87.94 90 GLY A N 1
ATOM 652 C CA . GLY A 1 90 ? -15.484 10.739 11.167 1.00 87.94 90 GLY A CA 1
ATOM 653 C C . GLY A 1 90 ? -15.186 10.962 12.653 1.00 87.94 90 GLY A C 1
ATOM 654 O O . GLY A 1 90 ? -14.726 12.039 13.013 1.00 87.94 90 GLY A O 1
ATOM 655 N N . SER A 1 91 ? -15.344 9.948 13.512 1.00 93.19 91 SER A N 1
ATOM 656 C CA . SER A 1 91 ? -14.843 10.037 14.888 1.00 93.19 91 SER A CA 1
ATOM 657 C C . SER A 1 91 ? -13.312 10.144 14.916 1.00 93.19 91 SER A C 1
ATOM 659 O O . SER A 1 91 ? -12.617 9.572 14.070 1.00 93.19 91 SER A O 1
ATOM 661 N N . ALA A 1 92 ? -12.758 10.811 15.933 1.00 92.00 92 ALA A N 1
ATOM 662 C CA . ALA A 1 92 ? -11.306 10.917 16.103 1.00 92.00 92 ALA A CA 1
ATOM 663 C C . ALA A 1 92 ? -10.627 9.532 16.125 1.00 92.00 92 ALA A C 1
ATOM 665 O O . ALA A 1 92 ? -9.605 9.312 15.476 1.00 92.00 92 ALA A O 1
ATOM 666 N N . LYS A 1 93 ? -11.254 8.555 16.793 1.00 91.25 93 LYS A N 1
ATOM 667 C CA . LYS A 1 93 ? -10.769 7.170 16.867 1.00 91.25 93 LYS A CA 1
ATOM 668 C C . LYS A 1 93 ? -10.733 6.487 15.498 1.00 91.25 93 LYS A C 1
ATOM 670 O O . LYS A 1 93 ? -9.769 5.784 15.199 1.00 91.25 93 LYS A O 1
ATOM 675 N N . TYR A 1 94 ? -11.747 6.714 14.660 1.00 92.94 94 TYR A N 1
ATOM 676 C CA . TYR A 1 94 ? -11.769 6.222 13.282 1.00 92.94 94 TYR A CA 1
ATOM 677 C C . TYR A 1 94 ? -10.617 6.810 12.462 1.00 92.94 94 TYR A C 1
ATOM 679 O O . TYR A 1 94 ? -9.896 6.065 11.801 1.00 92.94 94 TYR A O 1
ATOM 687 N N . LEU A 1 95 ? -10.406 8.129 12.539 1.00 91.88 95 LEU A N 1
ATOM 688 C CA . LEU A 1 95 ? -9.347 8.811 11.790 1.00 91.88 95 LEU A CA 1
ATOM 689 C C . LEU A 1 95 ? -7.954 8.302 12.182 1.00 91.88 95 LEU A C 1
ATOM 691 O O . LEU A 1 95 ? -7.137 8.030 11.304 1.00 91.88 95 LEU A O 1
ATOM 695 N N . ILE A 1 96 ? -7.707 8.096 13.478 1.00 92.81 96 ILE A N 1
ATOM 696 C CA . ILE A 1 96 ? -6.434 7.562 13.987 1.00 92.81 96 ILE A CA 1
ATOM 697 C C . ILE A 1 96 ? -6.186 6.140 13.469 1.00 92.81 96 ILE A C 1
ATOM 699 O O . ILE A 1 96 ? -5.107 5.845 12.951 1.00 92.81 96 ILE A O 1
ATOM 703 N N . LEU A 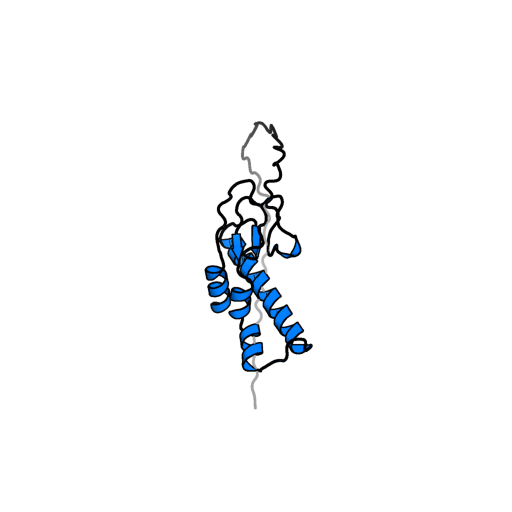1 97 ? -7.180 5.252 13.577 1.00 92.12 97 LEU A N 1
ATOM 704 C CA . LEU A 1 97 ? -7.049 3.869 13.110 1.00 92.12 97 LEU A CA 1
ATOM 705 C C . LEU A 1 97 ? -6.868 3.799 11.593 1.00 92.12 97 LEU A C 1
ATOM 707 O O . LEU A 1 97 ? -6.022 3.049 11.112 1.00 92.12 97 LEU A O 1
ATOM 711 N N . MET A 1 98 ? -7.597 4.623 10.842 1.00 91.62 98 MET A N 1
ATOM 712 C CA . MET A 1 98 ? -7.478 4.690 9.389 1.00 91.62 98 MET A CA 1
ATOM 713 C C . MET A 1 98 ? -6.127 5.271 8.947 1.00 91.62 98 MET A C 1
ATOM 715 O O . MET A 1 98 ? -5.534 4.796 7.978 1.00 91.62 98 MET A O 1
ATOM 719 N N . ALA A 1 99 ? -5.596 6.271 9.655 1.00 91.75 99 ALA A N 1
ATOM 720 C CA . ALA A 1 99 ? -4.255 6.794 9.401 1.00 91.75 99 ALA A CA 1
ATOM 721 C C . ALA A 1 99 ? -3.181 5.725 9.659 1.00 91.75 99 ALA A C 1
ATOM 723 O O . ALA A 1 99 ? -2.264 5.561 8.849 1.00 91.75 99 ALA A O 1
ATOM 724 N N . LYS A 1 100 ? -3.328 4.946 10.740 1.00 92.44 100 LYS A N 1
ATOM 725 C CA . LYS A 1 100 ? -2.442 3.817 11.054 1.00 92.44 100 LYS A CA 1
ATOM 726 C C . LYS A 1 100 ? -2.507 2.727 9.981 1.00 92.44 100 LYS A C 1
ATOM 728 O O . LYS A 1 100 ? -1.456 2.321 9.487 1.00 92.44 100 LYS A O 1
ATOM 733 N N . ALA A 1 101 ? -3.712 2.334 9.564 1.00 91.94 101 ALA A N 1
ATOM 734 C CA . ALA A 1 101 ? -3.929 1.375 8.481 1.00 91.94 101 ALA A CA 1
ATOM 735 C C . ALA A 1 101 ? -3.250 1.835 7.180 1.00 91.94 101 ALA A C 1
ATOM 737 O O . ALA A 1 101 ? -2.473 1.098 6.581 1.00 91.94 101 ALA A O 1
ATOM 738 N N . ASN A 1 102 ? -3.456 3.097 6.783 1.00 91.88 102 ASN A N 1
ATOM 739 C CA . ASN A 1 102 ? -2.822 3.669 5.592 1.00 91.88 102 ASN A CA 1
ATOM 740 C C . ASN A 1 102 ? -1.292 3.669 5.674 1.00 91.88 102 ASN A C 1
ATOM 742 O O . ASN A 1 102 ? -0.626 3.373 4.681 1.00 91.88 102 ASN A O 1
ATOM 746 N N . LYS A 1 103 ? -0.722 4.000 6.839 1.00 92.50 103 LYS A N 1
ATOM 747 C CA . LYS A 1 103 ? 0.731 3.962 7.046 1.00 92.50 103 LYS A CA 1
ATOM 748 C C . LYS A 1 103 ? 1.270 2.536 6.902 1.00 92.50 103 LYS A C 1
ATOM 750 O O . LYS A 1 103 ? 2.286 2.355 6.234 1.00 92.50 103 LYS A O 1
ATOM 755 N N . ARG A 1 104 ? 0.574 1.544 7.473 1.00 92.19 104 ARG A N 1
ATOM 756 C CA . ARG A 1 104 ? 0.938 0.122 7.377 1.00 92.19 104 ARG A CA 1
ATOM 757 C C . ARG A 1 104 ? 0.895 -0.369 5.931 1.00 92.19 104 ARG A C 1
ATOM 759 O O . ARG A 1 104 ? 1.909 -0.847 5.436 1.00 92.19 104 ARG A O 1
ATOM 766 N N . VAL A 1 105 ? -0.212 -0.134 5.221 1.00 92.50 105 VAL A N 1
ATOM 767 C CA . VAL A 1 105 ? -0.349 -0.511 3.801 1.00 92.50 105 VAL A CA 1
ATOM 768 C C . VAL A 1 105 ? 0.752 0.119 2.951 1.00 92.50 105 VAL A C 1
ATOM 770 O O . VAL A 1 105 ? 1.390 -0.575 2.172 1.00 92.50 105 VAL A O 1
ATOM 773 N N . ARG A 1 106 ? 1.040 1.418 3.112 1.00 92.00 106 ARG A N 1
ATOM 774 C CA . ARG A 1 106 ? 2.105 2.084 2.337 1.00 92.00 106 ARG A CA 1
ATOM 775 C C . ARG A 1 106 ? 3.489 1.485 2.578 1.00 92.00 106 ARG A C 1
ATOM 777 O O . ARG A 1 106 ? 4.285 1.438 1.644 1.00 92.00 106 ARG A O 1
ATOM 784 N N . ARG A 1 107 ? 3.782 1.056 3.808 1.00 93.56 107 ARG A N 1
ATOM 785 C CA . ARG A 1 107 ? 5.042 0.374 4.126 1.00 93.56 107 ARG A CA 1
ATOM 786 C C . ARG A 1 107 ? 5.129 -0.964 3.390 1.00 93.56 107 ARG A C 1
ATOM 788 O O . ARG A 1 107 ? 6.100 -1.179 2.679 1.00 93.56 107 ARG A O 1
ATOM 795 N N . ILE A 1 108 ? 4.096 -1.794 3.491 1.00 92.94 108 ILE A N 1
ATOM 796 C CA . ILE A 1 108 ? 4.073 -3.121 2.860 1.00 92.94 108 ILE A CA 1
ATOM 797 C C . ILE A 1 108 ? 4.121 -3.001 1.334 1.00 92.94 108 ILE A C 1
ATOM 799 O O . ILE A 1 108 ? 4.897 -3.684 0.678 1.00 92.94 108 ILE A O 1
ATOM 803 N N . VAL A 1 109 ? 3.377 -2.054 0.752 1.00 92.38 109 VAL A N 1
ATOM 804 C CA . VAL A 1 109 ? 3.448 -1.754 -0.689 1.00 92.38 109 VAL A CA 1
ATOM 805 C C . VAL A 1 109 ? 4.873 -1.402 -1.115 1.00 92.38 109 VAL A C 1
ATOM 807 O O . VAL A 1 109 ? 5.311 -1.832 -2.177 1.00 92.38 109 VAL A O 1
ATOM 810 N N . LYS A 1 110 ? 5.611 -0.635 -0.303 1.00 91.94 110 LYS A N 1
ATOM 811 C CA . LYS A 1 110 ? 7.017 -0.325 -0.579 1.00 91.94 110 LYS A CA 1
ATOM 812 C C . LYS A 1 110 ? 7.884 -1.587 -0.535 1.00 91.94 110 LYS A C 1
ATOM 814 O O . LYS A 1 110 ? 8.720 -1.747 -1.415 1.00 91.94 110 LYS A O 1
ATOM 819 N N . GLU A 1 111 ? 7.702 -2.455 0.453 1.00 92.12 111 GLU A N 1
ATOM 820 C CA . GLU A 1 111 ? 8.464 -3.706 0.584 1.00 92.12 111 GLU A CA 1
ATOM 821 C C . GLU A 1 111 ? 8.210 -4.643 -0.602 1.00 92.12 111 GLU A C 1
ATOM 823 O O . GLU A 1 111 ? 9.156 -5.056 -1.269 1.00 92.12 111 GLU A O 1
ATOM 828 N N . VAL A 1 112 ? 6.942 -4.873 -0.956 1.00 92.12 112 VAL A N 1
ATOM 829 C CA . VAL A 1 112 ? 6.561 -5.672 -2.132 1.00 92.12 112 VAL A CA 1
ATOM 830 C C . VAL A 1 112 ? 7.115 -5.056 -3.417 1.00 92.12 112 VAL A C 1
ATOM 832 O O . VAL A 1 112 ? 7.643 -5.771 -4.263 1.00 92.12 112 VAL A O 1
ATOM 835 N N . ALA A 1 113 ? 7.062 -3.728 -3.561 1.00 89.88 113 ALA A N 1
ATOM 836 C CA . ALA A 1 113 ? 7.616 -3.048 -4.728 1.00 89.88 113 ALA A CA 1
ATOM 837 C C . ALA A 1 113 ? 9.136 -3.212 -4.844 1.00 89.88 113 ALA A C 1
ATOM 839 O O . ALA A 1 113 ? 9.640 -3.380 -5.949 1.00 89.88 113 ALA A O 1
ATOM 840 N N . VAL A 1 114 ? 9.866 -3.162 -3.726 1.00 90.19 114 VAL A N 1
ATOM 841 C CA . VAL A 1 114 ? 11.318 -3.389 -3.712 1.00 90.19 114 VAL A CA 1
ATOM 842 C C . VAL A 1 114 ? 11.632 -4.843 -4.065 1.00 90.19 114 VAL A C 1
ATOM 844 O O . VAL A 1 114 ? 12.478 -5.075 -4.924 1.00 90.19 114 VAL A O 1
ATOM 847 N N . ASN A 1 115 ? 10.907 -5.802 -3.485 1.00 90.94 115 ASN A N 1
ATOM 848 C CA . ASN A 1 115 ? 11.099 -7.230 -3.746 1.00 90.94 115 ASN A CA 1
ATOM 849 C C . ASN A 1 115 ? 10.827 -7.591 -5.216 1.00 90.94 115 ASN A C 1
ATOM 851 O O . ASN A 1 115 ? 11.614 -8.297 -5.838 1.00 90.94 115 ASN A O 1
ATOM 855 N N . ASP A 1 116 ? 9.765 -7.036 -5.807 1.00 87.31 116 ASP A N 1
ATOM 856 C CA . ASP A 1 116 ? 9.414 -7.239 -7.219 1.00 87.31 116 ASP A CA 1
ATOM 857 C C . ASP A 1 116 ? 10.168 -6.297 -8.183 1.00 87.31 116 ASP A C 1
ATOM 859 O O . ASP A 1 116 ? 9.843 -6.243 -9.375 1.00 87.31 116 ASP A O 1
ATOM 863 N N . SER A 1 117 ? 11.153 -5.529 -7.694 1.00 87.31 117 SER A N 1
ATOM 864 C CA . SER A 1 117 ? 11.954 -4.580 -8.486 1.00 87.31 117 SER A CA 1
ATOM 865 C C . SER A 1 117 ? 11.104 -3.594 -9.308 1.00 87.31 117 SER A C 1
ATOM 867 O O . SER A 1 117 ? 11.356 -3.330 -10.487 1.00 87.31 117 SER A O 1
ATOM 869 N N . ARG A 1 118 ? 10.053 -3.045 -8.689 1.00 86.31 118 ARG A N 1
ATOM 870 C CA . ARG A 1 118 ? 9.137 -2.072 -9.294 1.00 86.31 118 ARG A CA 1
ATOM 871 C C . ARG A 1 118 ? 9.514 -0.651 -8.902 1.00 86.31 118 ARG A C 1
ATOM 873 O O . ARG A 1 118 ? 9.547 -0.286 -7.729 1.00 86.31 118 ARG A O 1
ATOM 880 N N . ASP A 1 119 ? 9.700 0.193 -9.912 1.00 85.44 119 ASP A N 1
ATOM 881 C CA . ASP A 1 119 ? 10.090 1.594 -9.717 1.00 85.44 119 ASP A CA 1
ATOM 882 C C . ASP A 1 119 ? 8.945 2.479 -9.208 1.00 85.44 119 ASP A C 1
ATOM 884 O O . ASP A 1 119 ? 9.166 3.626 -8.813 1.00 85.44 119 ASP A O 1
ATOM 888 N N . CYS A 1 120 ? 7.702 2.012 -9.356 1.00 85.69 120 CYS A N 1
ATOM 889 C CA . CYS A 1 120 ? 6.536 2.878 -9.395 1.00 85.69 120 CYS A CA 1
ATOM 890 C C . CYS A 1 120 ? 5.260 2.119 -9.065 1.00 85.69 120 CYS A C 1
ATOM 892 O O . CYS A 1 120 ? 4.855 1.242 -9.826 1.00 85.69 120 CYS A O 1
ATOM 894 N N . VAL A 1 121 ? 4.604 2.499 -7.971 1.00 89.00 121 VAL A N 1
ATOM 895 C CA . VAL A 1 121 ? 3.315 1.926 -7.584 1.00 89.00 121 VAL A CA 1
ATOM 896 C C . VAL A 1 121 ? 2.277 3.024 -7.462 1.00 89.00 121 VAL A C 1
ATOM 898 O O . VAL A 1 121 ? 2.456 4.007 -6.733 1.00 89.00 121 VAL A O 1
ATOM 901 N N . VAL A 1 122 ? 1.174 2.846 -8.175 1.00 90.06 122 VAL A N 1
ATOM 902 C CA . VAL A 1 122 ? 0.049 3.776 -8.202 1.00 90.06 122 VAL A CA 1
ATOM 903 C C . VAL A 1 122 ? -1.221 3.084 -7.727 1.00 90.06 122 VAL A C 1
ATOM 905 O O . VAL A 1 122 ? -1.327 1.860 -7.715 1.00 90.06 122 VAL A O 1
ATOM 908 N N . LYS A 1 123 ? -2.202 3.877 -7.304 1.00 88.38 123 LYS A N 1
ATOM 909 C CA . LYS A 1 123 ? -3.540 3.355 -7.031 1.00 88.38 123 LYS A CA 1
ATOM 910 C C . LYS A 1 123 ? -4.171 2.834 -8.322 1.00 88.38 123 LYS A C 1
ATOM 912 O O . LYS A 1 123 ? -4.034 3.471 -9.369 1.00 88.38 123 LYS A O 1
ATOM 917 N N . LYS A 1 124 ? -4.920 1.740 -8.202 1.00 85.81 124 LYS A N 1
ATOM 918 C CA . LYS A 1 124 ? -5.774 1.211 -9.270 1.00 85.81 124 LYS A CA 1
ATOM 919 C C . LYS A 1 124 ? -6.659 2.308 -9.882 1.00 85.81 124 LYS A C 1
ATOM 921 O O . LYS A 1 124 ? -7.065 3.242 -9.180 1.00 85.81 124 LYS A O 1
ATOM 926 N N . ASP A 1 125 ? -6.871 2.235 -11.195 1.00 80.06 125 ASP A N 1
ATOM 927 C CA . ASP A 1 125 ? -7.687 3.162 -12.003 1.00 80.06 125 ASP A CA 1
ATOM 928 C C . ASP A 1 125 ? -7.230 4.634 -11.993 1.00 80.06 125 ASP A C 1
ATOM 930 O O . ASP A 1 125 ? -7.941 5.539 -12.436 1.00 80.06 125 ASP A O 1
ATOM 934 N N . SER A 1 126 ? -6.032 4.926 -11.478 1.00 78.56 126 SER A N 1
ATOM 935 C CA . SER A 1 126 ? -5.526 6.304 -11.414 1.00 78.56 126 SER A CA 1
ATOM 936 C C . SER A 1 126 ? -4.726 6.725 -12.646 1.00 78.56 126 SER A C 1
ATOM 938 O O . SER A 1 126 ? -4.393 7.910 -12.772 1.00 78.56 126 SER A O 1
ATOM 940 N N . ILE A 1 127 ? -4.409 5.785 -13.540 1.00 76.44 127 ILE A N 1
ATOM 941 C CA . ILE A 1 127 ? -3.653 6.021 -14.772 1.00 76.44 127 ILE A CA 1
ATOM 942 C C . ILE A 1 127 ? -4.576 6.632 -15.828 1.00 76.44 127 ILE A C 1
ATOM 944 O O . ILE A 1 127 ? -5.423 5.959 -16.400 1.00 76.44 127 ILE A O 1
ATOM 948 N N . LYS A 1 128 ? -4.401 7.929 -16.110 1.00 69.69 128 LYS A N 1
ATOM 949 C CA . LYS A 1 128 ? -5.233 8.648 -17.094 1.00 69.69 128 LYS A CA 1
ATOM 950 C C . LYS A 1 128 ? -4.746 8.503 -18.530 1.00 69.69 128 LYS A C 1
ATOM 952 O O . LYS A 1 128 ? -5.529 8.611 -19.463 1.00 69.69 128 LYS A O 1
ATOM 957 N N . ALA A 1 129 ? -3.441 8.338 -18.712 1.00 60.84 129 ALA A N 1
ATOM 958 C CA . ALA A 1 129 ? -2.842 8.121 -20.017 1.00 60.84 129 ALA A CA 1
ATOM 959 C C . ALA A 1 129 ? -1.549 7.329 -19.853 1.00 60.84 129 ALA A C 1
ATOM 961 O O . ALA A 1 129 ? -0.667 7.716 -19.077 1.00 60.84 129 ALA A O 1
ATOM 962 N N . ASN A 1 130 ? -1.441 6.245 -20.618 1.00 65.12 130 ASN A N 1
ATOM 963 C CA . ASN A 1 130 ? -0.251 5.415 -20.710 1.00 65.12 130 ASN A CA 1
ATOM 964 C C . ASN A 1 130 ? 0.376 5.607 -22.104 1.00 65.12 130 ASN A C 1
ATOM 966 O O . ASN A 1 130 ? 0.069 4.853 -23.027 1.00 65.12 130 ASN A O 1
ATOM 970 N N . PRO A 1 131 ? 1.226 6.633 -22.293 1.00 55.53 131 PRO A N 1
ATOM 971 C CA . PRO A 1 131 ? 1.748 6.994 -23.613 1.00 55.53 131 PRO A CA 1
ATOM 972 C C . PRO A 1 131 ? 2.673 5.931 -24.224 1.00 55.53 131 PRO A C 1
ATOM 974 O O . PRO A 1 131 ? 2.992 6.017 -25.402 1.00 55.53 131 PRO A O 1
ATOM 97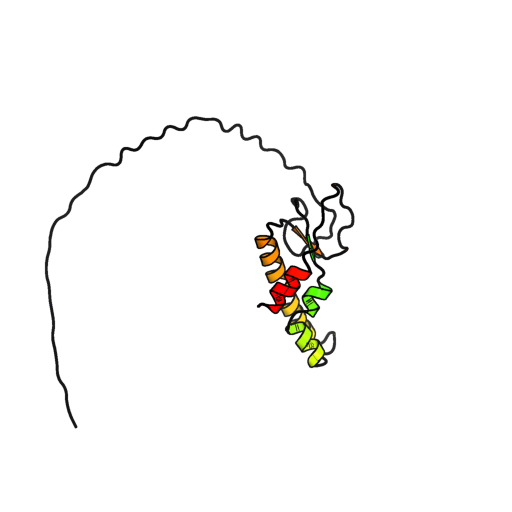7 N N . LYS A 1 132 ? 3.116 4.936 -23.445 1.00 59.72 132 LYS A N 1
ATOM 978 C CA . LYS A 1 132 ? 4.068 3.904 -23.881 1.00 59.72 132 LYS A CA 1
ATOM 979 C C . LYS A 1 132 ? 3.495 2.482 -23.878 1.00 59.72 132 LYS A C 1
ATOM 981 O O . LYS A 1 132 ? 4.267 1.547 -24.048 1.00 59.72 132 LYS A O 1
ATOM 986 N N . LYS A 1 133 ? 2.179 2.306 -23.665 1.00 63.75 133 LYS A N 1
ATOM 987 C CA . LYS A 1 133 ? 1.540 0.982 -23.487 1.00 63.75 133 LYS A CA 1
ATOM 988 C C . LYS A 1 133 ? 2.319 0.084 -22.509 1.00 63.75 133 LYS A C 1
ATOM 990 O O . LYS A 1 133 ? 2.483 -1.106 -22.744 1.00 63.75 133 LYS A O 1
ATOM 995 N N . LEU A 1 134 ? 2.845 0.673 -21.433 1.00 67.94 134 LEU A N 1
ATOM 996 C CA . LEU A 1 134 ? 3.596 -0.080 -20.430 1.00 67.94 134 LEU A CA 1
ATOM 997 C C . LEU A 1 134 ? 2.671 -1.121 -19.804 1.00 67.94 134 LEU A C 1
ATOM 999 O O . LEU A 1 134 ? 1.561 -0.763 -19.406 1.00 67.94 134 LEU A O 1
ATOM 1003 N N . THR A 1 135 ? 3.130 -2.368 -19.707 1.00 75.88 135 THR A N 1
ATOM 1004 C CA . THR A 1 135 ? 2.395 -3.437 -19.028 1.00 75.88 135 THR A CA 1
ATOM 1005 C C . THR A 1 135 ? 2.274 -3.083 -17.554 1.00 75.88 135 THR A C 1
ATOM 1007 O O . THR A 1 135 ? 3.267 -3.053 -16.825 1.00 75.88 135 THR A O 1
ATOM 1010 N N . VAL A 1 136 ? 1.054 -2.769 -17.133 1.00 80.00 136 VAL A N 1
ATOM 1011 C CA . VAL A 1 136 ? 0.739 -2.462 -15.742 1.00 80.00 136 VAL A CA 1
ATOM 1012 C C . VAL A 1 136 ? 0.410 -3.771 -15.045 1.00 80.00 136 VAL A C 1
ATOM 1014 O O . VAL A 1 136 ? -0.488 -4.491 -15.471 1.00 80.00 136 VAL A O 1
ATOM 1017 N N . VAL A 1 137 ? 1.170 -4.092 -14.001 1.00 85.75 137 VAL A N 1
ATOM 1018 C CA . VAL A 1 137 ? 0.966 -5.310 -13.209 1.00 85.75 137 VAL A CA 1
ATOM 1019 C C . VAL A 1 137 ? 0.177 -4.961 -11.954 1.00 85.75 137 VAL A C 1
ATOM 1021 O O . VAL A 1 137 ? 0.531 -4.012 -11.255 1.00 85.75 137 VAL A O 1
ATOM 1024 N N . ASP A 1 138 ? -0.876 -5.722 -11.667 1.00 87.81 138 ASP A N 1
ATOM 1025 C CA . ASP A 1 138 ? -1.617 -5.614 -10.410 1.00 87.81 138 ASP A CA 1
ATOM 1026 C C . ASP A 1 138 ? -0.841 -6.371 -9.313 1.00 87.81 138 ASP A C 1
ATOM 1028 O O . ASP A 1 138 ? -0.523 -7.549 -9.467 1.00 87.81 138 ASP A O 1
ATOM 1032 N N . LEU A 1 139 ? -0.479 -5.678 -8.231 1.00 88.62 139 LEU A N 1
ATOM 1033 C CA . LEU A 1 139 ? 0.220 -6.245 -7.068 1.00 88.62 139 LEU A CA 1
ATOM 1034 C C . LEU A 1 139 ? -0.709 -6.433 -5.865 1.00 88.62 139 LEU A C 1
ATOM 1036 O O . LEU A 1 139 ? -0.235 -6.707 -4.763 1.00 88.62 139 LEU A O 1
ATOM 1040 N N . THR A 1 140 ? -2.019 -6.253 -6.041 1.00 90.88 140 THR A N 1
ATOM 1041 C CA . THR A 1 140 ? -2.975 -6.258 -4.928 1.00 90.88 140 THR A CA 1
ATOM 1042 C C . THR A 1 140 ? -2.910 -7.550 -4.123 1.00 90.88 140 THR A C 1
ATOM 1044 O O . THR A 1 140 ? -2.829 -7.475 -2.901 1.00 90.88 140 THR A O 1
ATOM 1047 N N . ASP A 1 141 ? -2.889 -8.709 -4.780 1.00 90.75 141 ASP A N 1
ATOM 1048 C CA . ASP A 1 141 ? -2.937 -10.003 -4.089 1.00 90.75 141 ASP A CA 1
ATOM 1049 C C . ASP A 1 141 ? -1.674 -10.235 -3.249 1.00 90.75 141 ASP A C 1
ATOM 1051 O O . ASP A 1 141 ? -1.772 -10.564 -2.070 1.00 90.75 141 ASP A O 1
ATOM 1055 N N . LYS A 1 142 ? -0.494 -9.909 -3.795 1.00 90.75 142 LYS A N 1
ATOM 1056 C CA . LYS A 1 142 ? 0.781 -9.970 -3.060 1.00 90.75 142 LYS A CA 1
ATOM 1057 C C . LYS A 1 142 ? 0.811 -9.031 -1.856 1.00 90.75 142 LYS A C 1
ATOM 1059 O O . LYS A 1 142 ? 1.364 -9.363 -0.814 1.00 90.75 142 LYS A O 1
ATOM 1064 N N . VAL A 1 143 ? 0.240 -7.833 -1.996 1.00 90.75 143 VAL A N 1
ATOM 1065 C CA . VAL A 1 143 ? 0.164 -6.864 -0.894 1.00 90.75 143 VAL A CA 1
ATOM 1066 C C . VAL A 1 143 ? -0.801 -7.346 0.186 1.00 90.75 143 VAL A C 1
ATOM 1068 O O . VAL A 1 143 ? -0.515 -7.160 1.364 1.00 90.75 143 VAL A O 1
ATOM 1071 N N . VAL A 1 144 ? -1.928 -7.956 -0.188 1.00 91.62 144 VAL A N 1
ATOM 1072 C CA . VAL A 1 144 ? -2.886 -8.536 0.764 1.00 91.62 144 VAL A CA 1
ATOM 1073 C C . VAL A 1 144 ? -2.252 -9.700 1.518 1.00 91.62 144 VAL A C 1
ATOM 1075 O O . VAL A 1 144 ? -2.281 -9.697 2.744 1.00 91.62 144 VAL A O 1
ATOM 1078 N N . GLU A 1 145 ? -1.598 -10.620 0.814 1.00 92.81 145 GLU A N 1
ATOM 1079 C CA . GLU A 1 145 ? -0.879 -11.742 1.422 1.00 92.81 145 GLU A CA 1
ATOM 1080 C C . GLU A 1 145 ? 0.211 -11.258 2.393 1.00 92.81 145 GLU A C 1
ATOM 1082 O O . GLU A 1 145 ? 0.300 -11.726 3.526 1.00 92.81 145 GLU A O 1
ATOM 1087 N N . ALA A 1 146 ? 0.992 -10.245 2.005 1.00 90.69 146 ALA A N 1
ATOM 1088 C CA . ALA A 1 146 ? 2.003 -9.654 2.879 1.00 90.69 146 ALA A CA 1
ATOM 1089 C C . ALA A 1 146 ? 1.407 -8.939 4.110 1.00 90.69 146 ALA A C 1
ATOM 1091 O O . ALA A 1 146 ? 2.057 -8.868 5.146 1.00 90.69 146 ALA A O 1
ATOM 1092 N N . ILE A 1 147 ? 0.180 -8.410 4.023 1.00 90.94 147 ILE A N 1
ATOM 1093 C CA . ILE A 1 147 ? -0.534 -7.835 5.177 1.00 90.94 147 ILE A CA 1
ATOM 1094 C C . ILE A 1 147 ? -0.987 -8.927 6.147 1.00 90.94 147 ILE A C 1
ATOM 1096 O O . ILE A 1 147 ? -0.988 -8.691 7.355 1.00 90.94 147 ILE A O 1
ATOM 1100 N N . GLU A 1 148 ? -1.414 -10.078 5.632 1.00 87.69 148 GLU A N 1
ATOM 1101 C CA . GLU A 1 148 ? -1.929 -11.185 6.443 1.00 87.69 148 GLU A CA 1
ATOM 1102 C C . GLU A 1 148 ? -0.817 -11.997 7.117 1.00 87.69 148 GLU A C 1
ATOM 1104 O O . GLU A 1 148 ? -1.030 -12.495 8.220 1.00 87.69 148 GLU A O 1
ATOM 1109 N N . ASN A 1 149 ? 0.366 -12.062 6.502 1.00 87.88 149 ASN A N 1
ATOM 1110 C CA . ASN A 1 149 ? 1.534 -12.786 7.014 1.00 87.88 149 ASN A CA 1
ATOM 1111 C C . ASN A 1 149 ? 2.444 -11.959 7.953 1.00 87.88 149 ASN A C 1
ATOM 1113 O O . ASN A 1 149 ? 3.502 -12.447 8.347 1.00 87.88 149 ASN A O 1
ATOM 1117 N N . GLU A 1 150 ? 2.062 -10.720 8.296 1.00 73.00 150 GLU A N 1
ATOM 1118 C CA . GLU A 1 150 ? 2.804 -9.818 9.205 1.00 73.00 150 GLU A CA 1
ATOM 1119 C C . GLU A 1 150 ? 2.231 -9.787 10.631 1.00 73.00 150 GLU A C 1
ATOM 1121 O O . GLU A 1 150 ? 2.988 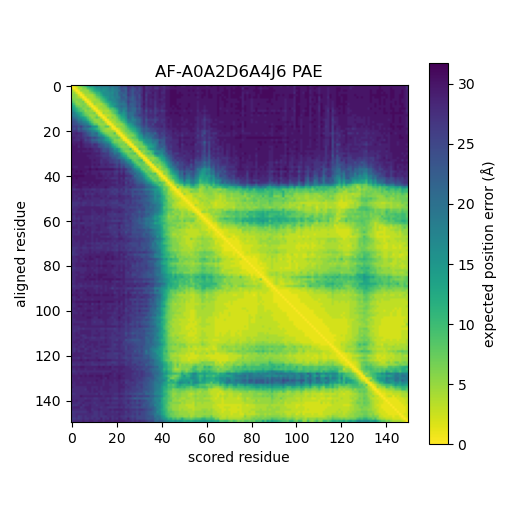-10.103 11.575 1.00 73.00 150 GLU A O 1
#

Foldseek 3Di:
DDDDDDDDDDDDDDDDDDDDDDDDDDDDDDDDDDPPPPPPPQQQAFDFDPVFWLAADRRNWPAEEEAAPVLLLCLAVLVVVCVVVVPDPPDPSNVVSSVVSSVVLSVLVVVLCVVVVGRTYGYPPRGPDNPPPHDYHYCHVVSSVSNNVD

Solvent-accessible surface area (backbone atoms only — not comparable to full-atom values): 9539 Å² total; per-residue (Å²): 135,88,81,91,80,91,85,80,90,84,90,79,90,81,90,84,84,89,82,90,83,79,87,86,92,75,90,76,92,79,91,78,84,83,83,75,78,79,72,78,74,72,69,53,42,53,49,57,60,76,89,44,50,72,39,68,46,57,50,70,24,77,43,45,31,29,31,44,62,69,62,42,45,60,63,30,70,49,44,44,51,38,60,76,66,64,54,55,86,86,38,73,70,41,52,54,40,51,52,50,36,50,53,52,50,49,51,49,48,45,53,53,27,59,76,69,70,40,48,19,34,30,38,54,93,48,72,77,44,64,92,74,72,63,75,68,44,79,45,38,67,64,44,35,52,54,57,71,77,106

Sequence (150 aa):
MTSIKRALLATTLGLLAGAPALGNPRLAEAEAGQLAVCAVRQGSGIKVKRENVLWGSVRKCRSPAEVDMKKALAATPEAKKIKDRGIAKGSAKYLILMAKANKRVRRIVKEVAVNDSRDCVVKKDSIKANPKKLTVVDLTDKVVEAIENE

Radius of gyration: 29.63 Å; Cα contacts (8 Å, |Δi|>4): 167; chains: 1; bounding box: 77×32×84 Å

Secondary structure (DSSP, 8-state):
----------------------------------------------B--GGGEEEE-GGG-SSEEEE-HHHHHHHSHHHHHHHHTTPPTTSHHHHHHHHHHHHHHHHHHHHHHHHTT-SEEEETT--SB-TT---PEE-HHHHHHHHHT-